Protein AF-A0A5M4FJF0-F1 (afdb_monomer_lite)

Secondary structure (DSSP, 8-state):
-----HHHHHHHHHHHHHHHT--HHHHHTSHHHHHHHHTT--HHHHHHHHHHHHHHHHHHHHHHHHT-S-TT--TTSS--EE--B-TTS-B--SSS-EE-TTHHHHHHHT-TTSSTTGGG--

Sequence (122 aa):
MSETDPRRESLLRSVWQEILATTPDTVRNLPAAGRAIDAGAQIDDMVTAMRAASYETAHRLLYLIALNHGPDDEAGEHGWALVPFDQVNEVVDLTEPNPLDGVSEDLLESDPSGRGAEDLWN

Foldseek 3Di:
DPDPDVLLLVVLVVLLCVLLVQDLVNQCVDPVSVVVVVVPDDSVVSSLQSSLVSLVVVLVVLVVQLPPPDPPHDVPPDHDFDFDADPVRHGPDPPDTHGSPCSSVVSQVSNPVNPSSVSSVD

Radius of gyration: 17.91 Å; chains: 1; bounding box: 38×32×50 Å

Organism: NCBI:txid363867

Structure (mmCIF, N/CA/C/O backbone):
data_AF-A0A5M4FJF0-F1
#
_entry.id   AF-A0A5M4FJF0-F1
#
loop_
_atom_site.group_PDB
_atom_site.id
_atom_site.type_symbol
_atom_site.label_atom_id
_atom_site.label_alt_id
_atom_site.label_comp_id
_atom_site.label_asym_id
_atom_site.label_entity_id
_atom_site.label_seq_id
_atom_site.pdbx_PDB_ins_code
_atom_site.Cartn_x
_atom_site.Cartn_y
_atom_site.Cartn_z
_atom_site.occupancy
_atom_site.B_iso_or_equiv
_atom_site.auth_seq_id
_atom_site.auth_comp_id
_atom_site.auth_asym_id
_atom_site.auth_atom_id
_atom_site.pdbx_PDB_model_num
ATOM 1 N N . MET A 1 1 ? 22.427 10.224 -9.301 1.00 40.31 1 MET A N 1
ATOM 2 C CA . MET A 1 1 ? 20.996 9.885 -9.228 1.00 40.31 1 MET A CA 1
ATOM 3 C C . MET A 1 1 ? 20.502 9.900 -10.655 1.00 40.31 1 MET A C 1
ATOM 5 O O . MET A 1 1 ? 20.604 10.946 -11.284 1.00 40.31 1 MET A O 1
ATOM 9 N N . SER A 1 2 ? 20.162 8.733 -11.202 1.00 47.94 2 SER A N 1
ATOM 10 C CA . SER A 1 2 ? 19.473 8.665 -12.494 1.00 47.94 2 SER A CA 1
ATOM 11 C C . SER A 1 2 ? 18.152 9.420 -12.339 1.00 47.94 2 SER A C 1
ATOM 13 O O . SER A 1 2 ? 17.551 9.369 -11.269 1.00 47.94 2 SER A O 1
ATOM 15 N N . GLU A 1 3 ? 17.784 10.216 -13.335 1.00 56.31 3 GLU A N 1
ATOM 16 C CA . GLU A 1 3 ? 16.507 10.923 -13.368 1.00 56.31 3 GLU A CA 1
ATOM 17 C C . GLU A 1 3 ? 15.396 9.865 -13.343 1.00 56.31 3 GLU A C 1
ATOM 19 O O . GLU A 1 3 ? 15.288 9.064 -14.272 1.00 56.31 3 GLU A O 1
ATOM 24 N N . THR A 1 4 ? 14.658 9.775 -12.234 1.00 65.00 4 THR A N 1
ATOM 25 C CA . THR A 1 4 ? 13.607 8.769 -12.068 1.00 65.00 4 THR A CA 1
ATOM 26 C C . THR A 1 4 ? 12.547 8.996 -13.139 1.00 65.00 4 THR A C 1
ATOM 28 O O . THR A 1 4 ? 12.022 10.097 -13.292 1.00 65.00 4 THR A O 1
ATOM 31 N N . ASP A 1 5 ? 12.253 7.961 -13.921 1.00 82.38 5 ASP A N 1
ATOM 32 C CA . ASP A 1 5 ? 11.308 8.069 -15.026 1.00 82.38 5 ASP A CA 1
ATOM 33 C C . ASP A 1 5 ? 9.905 8.452 -14.501 1.00 82.38 5 ASP A C 1
ATOM 35 O O . ASP A 1 5 ? 9.376 7.768 -13.615 1.00 82.38 5 ASP A O 1
ATOM 39 N N . PRO A 1 6 ? 9.252 9.494 -15.052 1.00 85.19 6 PRO A N 1
ATOM 40 C CA . PRO A 1 6 ? 7.972 9.995 -14.544 1.00 85.19 6 PRO A CA 1
ATOM 41 C C . PRO A 1 6 ? 6.842 8.953 -14.598 1.00 85.19 6 PRO A C 1
ATOM 43 O O . PRO A 1 6 ? 5.889 9.029 -13.818 1.00 85.19 6 PRO A O 1
ATOM 46 N N . ARG A 1 7 ? 6.937 7.950 -15.485 1.00 86.19 7 ARG A N 1
ATOM 47 C CA . ARG A 1 7 ? 5.995 6.819 -15.555 1.00 86.19 7 ARG A CA 1
ATOM 48 C C . ARG A 1 7 ? 6.127 5.937 -14.319 1.00 86.19 7 ARG A C 1
ATOM 50 O O . ARG A 1 7 ? 5.119 5.544 -13.733 1.00 86.19 7 ARG A O 1
ATOM 57 N N . ARG A 1 8 ? 7.369 5.662 -13.911 1.00 90.50 8 ARG A N 1
ATOM 58 C CA . ARG A 1 8 ? 7.677 4.880 -12.712 1.00 90.50 8 ARG A CA 1
ATOM 59 C C . ARG A 1 8 ? 7.211 5.617 -11.461 1.00 90.50 8 ARG A C 1
ATOM 61 O O . ARG A 1 8 ? 6.503 5.031 -10.649 1.00 90.50 8 ARG A O 1
ATOM 68 N N . GLU A 1 9 ? 7.503 6.912 -11.351 1.00 90.38 9 GLU A N 1
ATOM 69 C CA . GLU A 1 9 ? 7.005 7.731 -10.238 1.00 90.38 9 GLU A CA 1
ATOM 70 C C . GLU A 1 9 ? 5.475 7.722 -10.145 1.00 90.38 9 GLU A C 1
ATOM 72 O O . GLU A 1 9 ? 4.915 7.616 -9.053 1.00 90.38 9 GLU A O 1
ATOM 77 N N . SER A 1 10 ? 4.782 7.824 -11.286 1.00 90.94 10 SER A N 1
ATOM 78 C CA . SER A 1 10 ? 3.320 7.784 -11.318 1.00 90.94 10 SER A CA 1
ATOM 79 C C . SER A 1 10 ? 2.774 6.436 -10.850 1.00 90.94 10 SER A C 1
ATOM 81 O O . SER A 1 10 ? 1.836 6.422 -10.054 1.00 90.94 10 SER A O 1
ATOM 83 N N . LEU A 1 11 ? 3.357 5.319 -11.305 1.00 92.81 11 LEU A N 1
ATOM 84 C CA . LEU A 1 11 ? 2.978 3.979 -10.850 1.00 92.81 11 LEU A CA 1
ATOM 85 C C . LEU A 1 11 ? 3.124 3.863 -9.330 1.00 92.81 11 LEU A C 1
ATOM 87 O O . LEU A 1 11 ? 2.167 3.506 -8.647 1.00 92.81 11 LEU A O 1
ATOM 91 N N . LEU A 1 12 ? 4.308 4.181 -8.806 1.00 95.38 12 LEU A N 1
ATOM 92 C CA . LEU A 1 12 ? 4.618 4.035 -7.385 1.00 95.38 12 LEU A CA 1
ATOM 93 C C . LEU A 1 12 ? 3.711 4.912 -6.518 1.00 95.38 12 LEU A C 1
ATOM 95 O O . LEU A 1 12 ? 3.195 4.457 -5.499 1.00 95.38 12 LEU A O 1
ATOM 99 N N . ARG A 1 13 ? 3.424 6.139 -6.967 1.00 94.94 13 ARG A N 1
ATOM 100 C CA . ARG A 1 13 ? 2.466 7.027 -6.302 1.00 94.94 13 ARG A CA 1
ATOM 101 C C . ARG A 1 13 ? 1.066 6.415 -6.240 1.00 94.94 13 ARG A C 1
ATOM 103 O O . ARG A 1 13 ? 0.433 6.483 -5.189 1.00 94.94 13 ARG A O 1
ATOM 110 N N . SER A 1 14 ? 0.581 5.825 -7.332 1.00 95.31 14 SER A N 1
ATOM 111 C CA . SER A 1 14 ? -0.719 5.144 -7.349 1.00 95.31 14 SER A CA 1
ATOM 112 C C . SER A 1 14 ? -0.740 3.925 -6.426 1.00 95.31 14 SER A C 1
ATOM 114 O O . SER A 1 14 ? -1.695 3.752 -5.676 1.00 95.31 14 SER A O 1
ATOM 116 N N . VAL A 1 15 ? 0.325 3.120 -6.409 1.00 96.75 15 VAL A N 1
ATOM 117 C CA . VAL A 1 15 ? 0.443 1.974 -5.491 1.00 96.75 15 VAL A CA 1
ATOM 118 C C . VAL A 1 15 ? 0.396 2.434 -4.031 1.00 96.75 15 VAL A C 1
ATOM 120 O O . VAL A 1 15 ? -0.342 1.864 -3.230 1.00 96.75 15 VAL A O 1
ATOM 123 N N . TRP A 1 16 ? 1.108 3.507 -3.682 1.00 96.62 16 TRP A N 1
ATOM 124 C CA . TRP A 1 16 ? 1.064 4.087 -2.339 1.00 96.62 16 TRP A CA 1
ATOM 125 C C . TRP A 1 16 ? -0.318 4.595 -1.939 1.00 96.62 16 TRP A C 1
ATOM 127 O O . TRP A 1 16 ? -0.737 4.403 -0.797 1.00 96.62 16 TRP A O 1
ATOM 137 N N . GLN A 1 17 ? -1.048 5.217 -2.865 1.00 96.38 17 GLN A N 1
ATOM 138 C CA . GLN A 1 17 ? -2.423 5.641 -2.607 1.00 96.38 17 GLN A CA 1
ATOM 139 C C . GLN A 1 17 ? -3.318 4.453 -2.248 1.00 96.38 17 GLN A C 1
ATOM 141 O O . GLN A 1 17 ? -4.082 4.556 -1.291 1.00 96.38 17 GLN A O 1
ATOM 146 N N . GLU A 1 18 ? -3.178 3.324 -2.943 1.00 96.81 18 GLU A N 1
ATOM 147 C CA . GLU A 1 18 ? -3.928 2.100 -2.640 1.00 96.81 18 GLU A CA 1
ATOM 148 C C . GLU A 1 18 ? -3.516 1.477 -1.299 1.00 96.81 18 GLU A C 1
ATOM 150 O O . GLU A 1 18 ? -4.379 1.101 -0.505 1.00 96.81 18 GLU A O 1
ATOM 155 N N . I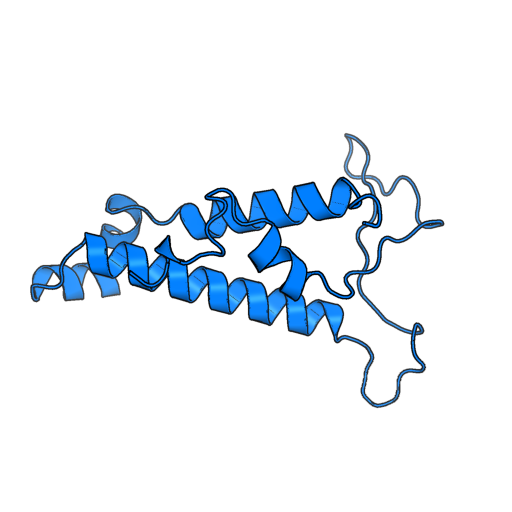LE A 1 19 ? -2.216 1.436 -0.979 1.00 96.50 19 ILE A N 1
ATOM 156 C CA . ILE A 1 19 ? -1.730 0.973 0.334 1.00 96.50 19 ILE A CA 1
ATOM 157 C C . ILE A 1 19 ? -2.369 1.804 1.456 1.00 96.50 19 ILE A C 1
ATOM 159 O O . ILE A 1 19 ? -2.885 1.257 2.433 1.00 96.50 19 ILE A O 1
ATOM 163 N N . LEU A 1 20 ? -2.387 3.130 1.304 1.00 95.44 20 LEU A N 1
ATOM 164 C CA . LEU A 1 20 ? -2.901 4.062 2.309 1.00 95.44 20 LEU A CA 1
ATOM 165 C C . LEU A 1 20 ? -4.433 4.199 2.304 1.00 95.44 20 LEU A C 1
ATOM 167 O O . LEU A 1 20 ? -4.988 4.757 3.257 1.00 95.44 20 LEU A O 1
ATOM 171 N N . ALA A 1 21 ? -5.125 3.660 1.294 1.00 95.62 21 ALA A N 1
ATOM 172 C CA . ALA A 1 21 ? -6.582 3.735 1.153 1.00 95.62 21 ALA A CA 1
ATOM 173 C C . ALA A 1 21 ? -7.338 3.007 2.275 1.00 95.62 21 ALA A C 1
ATOM 175 O O . ALA A 1 21 ? -8.521 3.270 2.505 1.00 95.62 21 ALA A O 1
ATOM 176 N N . THR A 1 22 ? -6.662 2.122 3.014 1.00 95.94 22 THR A N 1
ATOM 177 C CA . THR A 1 22 ? -7.236 1.501 4.208 1.00 95.94 22 THR A CA 1
ATOM 178 C C . THR A 1 22 ? -7.474 2.557 5.289 1.00 95.94 22 THR A C 1
ATOM 180 O O . THR A 1 22 ? -6.539 3.206 5.756 1.00 95.94 22 THR A O 1
ATOM 183 N N . THR A 1 23 ? -8.728 2.710 5.708 1.00 95.75 23 THR A N 1
ATOM 184 C CA . THR A 1 23 ? -9.190 3.622 6.763 1.00 95.75 23 THR A CA 1
ATOM 185 C C . THR A 1 23 ? -10.009 2.856 7.809 1.00 95.75 23 THR A C 1
ATOM 187 O O . THR A 1 23 ? -10.477 1.751 7.525 1.00 95.75 23 THR A O 1
ATOM 190 N N . PRO A 1 24 ? -10.264 3.421 9.003 1.00 96.69 24 PRO A N 1
ATOM 191 C CA . PRO A 1 24 ? -11.127 2.784 10.001 1.00 96.69 24 PRO A CA 1
ATOM 192 C C . PRO A 1 24 ? -12.484 2.313 9.453 1.00 96.69 24 PRO A C 1
ATOM 194 O O . PRO A 1 24 ? -12.973 1.246 9.825 1.00 96.69 24 PRO A O 1
ATOM 197 N N . ASP A 1 25 ? -13.083 3.077 8.538 1.00 95.38 25 ASP A N 1
ATOM 198 C CA . ASP A 1 25 ? -14.379 2.737 7.948 1.00 95.38 25 ASP A CA 1
ATOM 199 C C . ASP A 1 25 ? -14.272 1.573 6.959 1.00 95.38 25 ASP A C 1
ATOM 201 O O . ASP A 1 25 ? -15.092 0.653 7.002 1.00 95.38 25 ASP A O 1
ATOM 205 N N . THR A 1 26 ? -13.237 1.543 6.110 1.00 95.75 26 THR A N 1
ATOM 206 C CA . THR A 1 26 ? -13.027 0.406 5.198 1.00 95.75 26 THR A CA 1
ATOM 207 C C . THR A 1 26 ? -12.714 -0.871 5.971 1.00 95.75 26 THR A C 1
ATOM 209 O O . THR A 1 26 ? -13.214 -1.932 5.607 1.00 95.75 26 THR A O 1
ATOM 212 N N . VAL A 1 27 ? -11.957 -0.774 7.071 1.00 96.81 27 VAL A N 1
ATOM 213 C CA . VAL A 1 27 ? -11.660 -1.912 7.952 1.00 96.81 27 VAL A CA 1
ATOM 214 C C . VAL A 1 27 ? -12.937 -2.458 8.591 1.00 96.81 27 VAL A C 1
ATOM 216 O O . VAL A 1 27 ? -13.177 -3.661 8.530 1.00 96.81 27 VAL A O 1
ATOM 219 N N . ARG A 1 28 ? -13.808 -1.605 9.149 1.00 94.62 28 ARG A N 1
ATOM 220 C CA . ARG A 1 28 ? -15.082 -2.054 9.749 1.00 94.62 28 ARG A CA 1
ATOM 221 C C . ARG A 1 28 ? -16.009 -2.748 8.754 1.00 94.62 28 ARG A C 1
ATOM 223 O O . ARG A 1 28 ? -16.747 -3.652 9.140 1.00 94.62 28 ARG A O 1
ATOM 230 N N . ASN A 1 29 ? -15.950 -2.359 7.483 1.00 94.88 29 ASN A N 1
ATOM 231 C CA . ASN A 1 29 ? -16.756 -2.968 6.429 1.00 94.88 29 ASN A CA 1
ATOM 232 C C . ASN A 1 29 ? -16.290 -4.385 6.046 1.00 94.88 29 ASN A C 1
ATOM 234 O O . ASN A 1 29 ? -17.031 -5.107 5.377 1.00 94.88 29 ASN A O 1
ATOM 238 N N . LEU A 1 30 ? -15.099 -4.821 6.478 1.00 96.31 30 LEU A N 1
ATOM 239 C CA . LEU A 1 30 ? -14.612 -6.182 6.257 1.00 96.31 30 LEU A CA 1
ATOM 240 C C . LEU A 1 30 ? -15.135 -7.120 7.357 1.00 96.31 30 LEU A C 1
ATOM 242 O O . LEU A 1 30 ? -14.760 -6.960 8.519 1.00 96.31 30 LEU A O 1
ATOM 246 N N . PRO A 1 31 ? -15.916 -8.172 7.033 1.00 96.50 31 PRO A N 1
ATOM 247 C CA . PRO A 1 31 ? -16.543 -9.016 8.053 1.00 96.50 31 PRO A CA 1
ATOM 248 C C . PRO A 1 31 ? -15.563 -9.662 9.040 1.00 96.50 31 PRO A C 1
ATOM 250 O O . PRO A 1 31 ? -15.895 -9.858 10.206 1.00 96.50 31 PRO A O 1
ATOM 253 N N . ALA A 1 32 ? -14.363 -10.032 8.583 1.00 96.94 32 ALA A N 1
ATOM 254 C CA . ALA A 1 32 ? -13.341 -10.614 9.451 1.00 96.94 32 ALA A CA 1
ATOM 255 C C . ALA A 1 32 ? -12.753 -9.584 10.428 1.00 96.94 32 ALA A C 1
ATOM 257 O O . ALA A 1 32 ? -12.590 -9.899 11.604 1.00 96.94 32 ALA A O 1
ATOM 258 N N . ALA A 1 33 ? -12.493 -8.361 9.961 1.00 96.44 33 ALA A N 1
ATOM 259 C CA . ALA A 1 33 ? -11.993 -7.287 10.808 1.00 96.44 33 ALA A CA 1
ATOM 260 C C . ALA A 1 33 ? -13.070 -6.782 11.773 1.00 96.44 33 ALA A C 1
ATOM 262 O O . ALA A 1 33 ? -12.772 -6.592 12.946 1.00 96.44 33 ALA A O 1
ATOM 263 N N . GLY A 1 34 ? -14.327 -6.681 11.328 1.00 94.75 34 GLY A N 1
ATOM 264 C CA . GLY A 1 34 ? -15.469 -6.379 12.193 1.00 94.75 34 GLY A CA 1
ATOM 265 C C . GLY A 1 34 ? -15.545 -7.327 13.391 1.00 94.75 34 GLY A C 1
ATOM 266 O O . GLY A 1 34 ? -15.544 -6.874 14.529 1.00 94.75 34 GLY A O 1
ATOM 267 N N . ARG A 1 35 ? -15.457 -8.646 13.158 1.00 97.06 35 ARG A N 1
ATOM 268 C CA . ARG A 1 35 ? -15.414 -9.631 14.256 1.00 97.06 35 ARG A CA 1
ATOM 269 C C . ARG A 1 35 ? -14.216 -9.451 15.190 1.00 97.06 35 ARG A C 1
ATOM 271 O O . ARG A 1 35 ? -14.350 -9.692 16.384 1.00 97.06 35 ARG A O 1
ATOM 278 N N . ALA A 1 36 ? -13.048 -9.081 14.664 1.00 97.56 36 ALA A N 1
ATOM 279 C CA . ALA A 1 36 ? -11.865 -8.840 15.489 1.00 97.56 36 ALA A CA 1
ATOM 280 C C . ALA A 1 36 ? -12.050 -7.605 16.387 1.00 97.56 36 ALA A C 1
ATOM 282 O O . ALA A 1 36 ? -11.721 -7.649 17.570 1.00 97.56 36 ALA A O 1
ATOM 283 N N . ILE A 1 37 ? -12.634 -6.535 15.844 1.00 97.06 37 ILE A N 1
ATOM 284 C CA . ILE A 1 37 ? -12.956 -5.305 16.580 1.00 97.06 37 ILE A CA 1
ATOM 285 C C . ILE A 1 37 ? -14.017 -5.582 17.648 1.00 97.06 37 ILE A C 1
ATOM 287 O O . ILE A 1 37 ? -13.838 -5.189 18.798 1.00 97.06 37 ILE A O 1
ATOM 291 N N . ASP A 1 38 ? -15.072 -6.326 17.308 1.00 96.19 38 ASP A N 1
ATOM 292 C CA . ASP A 1 38 ? -16.106 -6.749 18.263 1.00 96.19 38 ASP A CA 1
ATOM 293 C C . ASP A 1 38 ? -15.521 -7.610 19.399 1.00 96.19 38 ASP A C 1
ATOM 295 O O . ASP A 1 38 ? -16.026 -7.598 20.522 1.00 96.19 38 ASP A O 1
ATOM 299 N N . ALA A 1 39 ? -14.428 -8.332 19.128 1.00 97.88 39 ALA A N 1
ATOM 300 C CA . ALA A 1 39 ? -13.668 -9.101 20.112 1.00 97.88 39 ALA A CA 1
ATOM 301 C C . ALA A 1 39 ? -12.646 -8.264 20.914 1.00 97.88 39 ALA A C 1
ATOM 303 O O . ALA A 1 39 ? -11.947 -8.817 21.764 1.00 97.88 39 ALA A O 1
ATOM 304 N N . GLY A 1 40 ? -12.564 -6.950 20.681 1.00 97.81 40 GLY A N 1
ATOM 305 C CA . GLY A 1 40 ? -11.735 -6.009 21.440 1.00 97.81 40 GLY A CA 1
ATOM 306 C C . GLY A 1 40 ? -10.454 -5.536 20.746 1.00 97.81 40 GLY A C 1
ATOM 307 O O . GLY A 1 40 ? -9.674 -4.816 21.373 1.00 97.81 40 GLY A O 1
ATOM 308 N N . ALA A 1 41 ? -10.217 -5.905 19.482 1.00 97.75 41 ALA A N 1
ATOM 309 C CA . ALA A 1 41 ? -9.093 -5.362 18.719 1.00 97.75 41 ALA A CA 1
ATOM 310 C C . ALA A 1 41 ? -9.234 -3.840 18.537 1.00 97.75 41 ALA A C 1
ATOM 312 O O . ALA A 1 41 ? -10.328 -3.333 18.274 1.00 97.75 41 ALA A O 1
ATOM 313 N N . GLN A 1 42 ? -8.123 -3.109 18.656 1.00 97.75 42 GLN A N 1
ATOM 314 C CA . GLN A 1 42 ? -8.113 -1.669 18.407 1.00 97.75 42 GLN A CA 1
ATOM 315 C C . GLN A 1 42 ? -8.186 -1.397 16.905 1.00 97.75 42 GLN A C 1
ATOM 317 O O . GLN A 1 42 ? -7.495 -2.026 16.106 1.00 97.75 42 GLN A O 1
ATOM 322 N N . ILE A 1 43 ? -9.048 -0.457 16.514 1.00 97.06 43 ILE A N 1
ATOM 323 C CA . ILE A 1 43 ? -9.272 -0.141 15.100 1.00 97.06 43 ILE A CA 1
ATOM 324 C C . ILE A 1 43 ? -8.019 0.433 14.431 1.00 97.06 43 ILE A C 1
ATOM 326 O O . ILE A 1 43 ? -7.750 0.096 13.282 1.00 97.06 43 ILE A O 1
ATOM 330 N N . ASP A 1 44 ? -7.247 1.246 15.150 1.00 96.06 44 ASP A N 1
ATOM 331 C CA . ASP A 1 44 ? -6.039 1.875 14.614 1.00 96.06 44 ASP A CA 1
ATOM 332 C C . ASP A 1 44 ? -4.949 0.824 14.353 1.00 96.06 44 ASP A C 1
ATOM 334 O O . ASP A 1 44 ? -4.425 0.766 13.244 1.00 96.06 44 ASP A O 1
ATOM 338 N N . ASP A 1 45 ? -4.727 -0.107 15.291 1.00 96.44 45 ASP A N 1
ATOM 339 C CA . ASP A 1 45 ? -3.806 -1.241 15.104 1.00 96.44 45 ASP A CA 1
ATOM 340 C C . ASP A 1 45 ? -4.197 -2.098 13.888 1.00 96.44 45 ASP A C 1
ATOM 342 O O . ASP A 1 45 ? -3.344 -2.547 13.121 1.00 96.44 45 ASP A O 1
ATOM 346 N N . MET A 1 46 ? -5.500 -2.313 13.676 1.00 96.69 46 MET A N 1
ATOM 347 C CA . MET A 1 46 ? -6.003 -3.052 12.514 1.00 96.69 46 MET A CA 1
ATOM 348 C C . MET A 1 46 ? -5.741 -2.309 11.199 1.00 96.69 46 MET A C 1
ATOM 350 O O . MET A 1 46 ? -5.390 -2.946 10.206 1.00 96.69 46 MET A O 1
ATOM 354 N N . VAL A 1 47 ? -5.899 -0.980 11.179 1.00 97.12 47 VAL A N 1
ATOM 355 C CA . VAL A 1 47 ? -5.561 -0.150 10.013 1.00 97.12 47 VAL A CA 1
ATOM 356 C C . VAL A 1 47 ? -4.068 -0.257 9.714 1.00 97.12 47 VAL A C 1
ATOM 358 O O . VAL A 1 47 ? -3.716 -0.558 8.573 1.00 97.12 47 VAL A O 1
ATOM 361 N N . THR A 1 48 ? -3.205 -0.078 10.716 1.00 96.31 48 THR A N 1
ATOM 362 C CA . THR A 1 48 ? -1.747 -0.192 10.561 1.00 96.31 48 THR A CA 1
ATOM 363 C C . THR A 1 48 ? -1.359 -1.566 10.016 1.00 96.31 48 THR A C 1
ATOM 365 O O . THR A 1 48 ? -0.716 -1.654 8.970 1.00 96.31 48 THR A O 1
ATOM 368 N N . ALA A 1 49 ? -1.856 -2.649 10.623 1.00 96.19 49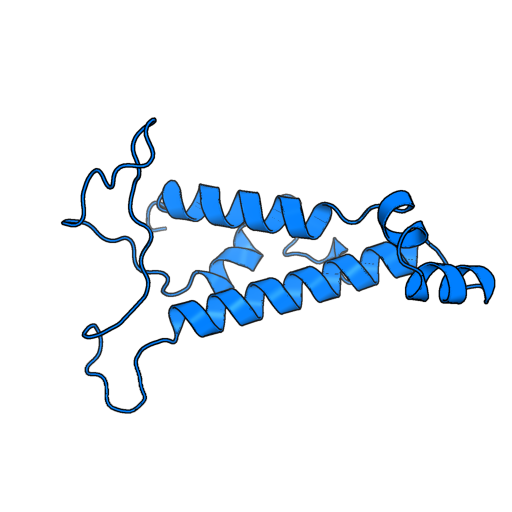 ALA A N 1
ATOM 369 C CA . ALA A 1 49 ? -1.565 -4.012 10.180 1.00 96.19 49 ALA A CA 1
ATOM 370 C C . ALA A 1 49 ? -2.021 -4.291 8.736 1.00 96.19 49 ALA A C 1
ATOM 372 O O . ALA A 1 49 ? -1.323 -4.960 7.973 1.00 96.19 49 ALA A O 1
ATOM 373 N N . MET A 1 50 ? -3.187 -3.781 8.331 1.00 97.06 50 MET A N 1
ATOM 374 C CA . MET A 1 50 ? -3.694 -3.962 6.968 1.00 97.06 50 MET A CA 1
ATOM 375 C C . MET A 1 50 ? -2.909 -3.153 5.933 1.00 97.06 50 MET A C 1
ATOM 377 O O . MET A 1 50 ? -2.671 -3.652 4.831 1.00 97.06 50 MET A O 1
ATOM 381 N N . ARG A 1 51 ? -2.467 -1.937 6.271 1.00 97.06 51 ARG A N 1
ATOM 382 C CA . ARG A 1 51 ? -1.588 -1.144 5.399 1.00 97.06 51 ARG A CA 1
ATOM 383 C C . ARG A 1 51 ? -0.223 -1.811 5.240 1.00 97.06 51 ARG A C 1
ATOM 385 O O . ARG A 1 51 ? 0.237 -1.958 4.113 1.00 97.06 51 ARG A O 1
ATOM 392 N N . ALA A 1 52 ? 0.360 -2.309 6.329 1.00 96.94 52 ALA A N 1
ATOM 393 C CA . ALA A 1 52 ? 1.594 -3.092 6.305 1.00 96.94 52 ALA A CA 1
ATOM 394 C C . ALA A 1 52 ? 1.480 -4.333 5.405 1.00 96.94 52 ALA A C 1
ATOM 396 O O . ALA A 1 52 ? 2.305 -4.554 4.521 1.00 96.94 52 ALA A O 1
ATOM 397 N N . ALA A 1 53 ? 0.404 -5.111 5.563 1.00 97.00 53 ALA A N 1
ATOM 398 C CA . ALA A 1 53 ? 0.148 -6.277 4.719 1.00 97.00 53 ALA A CA 1
ATOM 399 C C . ALA A 1 53 ? -0.051 -5.903 3.238 1.00 97.00 53 ALA A C 1
ATOM 401 O O . ALA A 1 53 ? 0.379 -6.639 2.346 1.00 97.00 53 ALA A O 1
ATOM 402 N N . SER A 1 54 ? -0.687 -4.759 2.969 1.00 97.19 54 SER A N 1
ATOM 403 C CA . SER A 1 54 ? -0.875 -4.239 1.610 1.00 97.19 54 SER A CA 1
ATOM 404 C C . SER A 1 54 ? 0.456 -3.833 0.981 1.00 97.19 54 SER A C 1
ATOM 406 O O . SER A 1 54 ? 0.712 -4.192 -0.167 1.00 97.19 54 SER A O 1
ATOM 408 N N . TYR A 1 55 ? 1.326 -3.162 1.742 1.00 96.94 55 TYR A N 1
ATOM 409 C CA . TYR A 1 55 ? 2.682 -2.822 1.317 1.00 96.94 55 TYR A CA 1
ATOM 410 C C . TYR A 1 55 ? 3.497 -4.073 0.973 1.00 96.94 55 TYR A C 1
ATOM 412 O O . TYR A 1 55 ? 4.010 -4.172 -0.137 1.00 96.94 55 TYR A O 1
ATOM 420 N N . GLU A 1 56 ? 3.545 -5.065 1.866 1.00 96.81 56 GLU A N 1
ATOM 421 C CA . GLU A 1 56 ? 4.273 -6.324 1.633 1.00 96.81 56 GLU A CA 1
ATOM 422 C C . GLU A 1 56 ? 3.771 -7.052 0.382 1.00 96.81 56 GLU A C 1
ATOM 424 O O . GLU A 1 56 ? 4.549 -7.542 -0.441 1.00 96.81 56 GLU A O 1
ATOM 429 N N . THR A 1 57 ? 2.450 -7.081 0.199 1.00 97.81 57 THR A N 1
ATOM 430 C CA . THR A 1 57 ? 1.828 -7.690 -0.981 1.00 97.81 57 THR A CA 1
ATOM 431 C C . THR A 1 57 ? 2.214 -6.943 -2.256 1.00 97.81 57 THR A C 1
ATOM 433 O O . THR A 1 57 ? 2.589 -7.579 -3.243 1.00 97.81 57 THR A O 1
ATOM 436 N N . ALA A 1 58 ? 2.159 -5.609 -2.243 1.00 96.81 58 ALA A N 1
ATOM 437 C CA . ALA A 1 58 ? 2.526 -4.776 -3.382 1.00 96.81 58 ALA A CA 1
ATOM 438 C C . ALA A 1 58 ? 4.014 -4.916 -3.728 1.00 96.81 58 ALA A C 1
ATOM 440 O O . ALA A 1 58 ? 4.346 -5.187 -4.881 1.00 96.81 58 ALA A O 1
ATOM 441 N N . HIS A 1 59 ? 4.899 -4.823 -2.732 1.00 95.06 59 HIS A N 1
ATOM 442 C CA . HIS A 1 59 ? 6.337 -5.018 -2.897 1.00 95.06 59 HIS A CA 1
ATOM 443 C C . HIS A 1 59 ? 6.635 -6.394 -3.505 1.00 95.06 59 HIS A C 1
ATOM 445 O O . HIS A 1 59 ? 7.357 -6.503 -4.497 1.00 95.06 59 HIS A O 1
ATOM 451 N N . ARG A 1 60 ? 6.031 -7.463 -2.965 1.00 94.19 60 ARG A N 1
ATOM 452 C CA . ARG A 1 60 ? 6.232 -8.821 -3.481 1.00 94.19 60 ARG A CA 1
ATOM 453 C C . ARG A 1 60 ? 5.717 -8.984 -4.908 1.00 94.19 60 ARG A C 1
ATOM 455 O O . ARG A 1 60 ? 6.362 -9.671 -5.698 1.00 94.19 60 ARG A O 1
ATOM 462 N N . LEU A 1 61 ? 4.571 -8.393 -5.237 1.00 93.44 61 LEU A N 1
ATOM 463 C CA . LEU A 1 61 ? 4.013 -8.447 -6.584 1.00 93.44 61 LEU A CA 1
ATOM 464 C C . LEU A 1 61 ? 4.918 -7.723 -7.586 1.00 93.44 61 LEU A C 1
ATOM 466 O O . LEU A 1 61 ? 5.238 -8.292 -8.626 1.00 93.44 61 LEU A O 1
ATOM 470 N N . LEU A 1 62 ? 5.370 -6.514 -7.251 1.00 92.38 62 LEU A N 1
ATOM 471 C CA . LEU A 1 62 ? 6.312 -5.745 -8.061 1.00 92.38 62 LEU A CA 1
ATOM 472 C C . LEU A 1 62 ? 7.616 -6.513 -8.289 1.00 92.38 62 LEU A C 1
ATOM 474 O O . LEU A 1 62 ? 8.062 -6.629 -9.427 1.00 92.38 62 LEU A O 1
ATOM 478 N N . TYR A 1 63 ? 8.157 -7.126 -7.235 1.00 89.31 63 TYR A N 1
ATOM 479 C CA . TYR A 1 63 ? 9.338 -7.978 -7.326 1.00 89.31 63 TYR A CA 1
ATOM 480 C C . TYR A 1 63 ? 9.125 -9.165 -8.277 1.00 89.31 63 TYR A C 1
ATOM 482 O O . TYR A 1 63 ? 9.967 -9.445 -9.122 1.00 89.31 63 TYR A O 1
ATOM 490 N N . LEU A 1 64 ? 7.987 -9.863 -8.179 1.00 87.81 64 LEU A N 1
ATOM 491 C CA . LEU A 1 64 ? 7.673 -10.997 -9.058 1.00 87.81 64 LEU A CA 1
ATOM 492 C C . LEU A 1 64 ? 7.497 -10.581 -10.524 1.00 87.81 64 LEU A C 1
ATOM 494 O O . LEU A 1 64 ? 7.894 -11.326 -11.415 1.00 87.81 64 LEU A O 1
ATOM 498 N N . ILE A 1 65 ? 6.904 -9.413 -10.771 1.00 86.44 65 ILE A N 1
ATOM 499 C CA . ILE A 1 65 ? 6.721 -8.873 -12.122 1.00 86.44 65 ILE A CA 1
ATOM 500 C C . ILE A 1 65 ? 8.072 -8.457 -12.718 1.00 86.44 65 ILE A C 1
ATOM 502 O O . ILE A 1 65 ? 8.331 -8.752 -13.884 1.00 86.44 65 ILE A O 1
ATOM 506 N N . ALA A 1 66 ? 8.938 -7.822 -11.922 1.00 83.69 66 ALA A N 1
ATOM 507 C CA . ALA A 1 66 ? 10.290 -7.449 -12.332 1.00 83.69 66 ALA A CA 1
ATOM 508 C C . ALA A 1 66 ? 11.172 -8.680 -12.600 1.00 83.69 66 ALA A C 1
ATOM 510 O O . ALA A 1 66 ? 11.944 -8.693 -13.547 1.00 83.69 66 ALA A O 1
ATOM 511 N N . LEU A 1 67 ? 11.005 -9.749 -11.815 1.00 76.50 67 LEU A N 1
ATOM 512 C CA . LEU A 1 67 ? 11.769 -10.989 -11.951 1.00 76.50 67 LEU A CA 1
ATOM 513 C C . LEU A 1 67 ? 11.502 -11.795 -13.225 1.00 76.50 67 LEU A C 1
ATOM 515 O O . LEU A 1 67 ? 12.238 -12.753 -13.440 1.00 76.50 67 LEU A O 1
ATOM 519 N N . ASN A 1 68 ? 10.444 -11.514 -13.994 1.00 63.69 68 ASN A N 1
ATOM 520 C CA . ASN A 1 68 ? 9.893 -12.439 -14.993 1.00 63.69 68 ASN A CA 1
ATOM 521 C C . ASN A 1 68 ? 10.733 -12.573 -16.284 1.00 63.69 68 ASN A C 1
ATOM 523 O O . ASN A 1 68 ? 10.214 -12.407 -17.387 1.00 63.69 68 ASN A O 1
ATOM 527 N N . HIS A 1 69 ? 12.005 -12.919 -16.114 1.00 59.19 69 HIS A N 1
ATOM 528 C CA . HIS A 1 69 ? 12.768 -13.823 -16.955 1.00 59.19 69 HIS A CA 1
ATOM 529 C C . HIS A 1 69 ? 12.466 -15.248 -16.457 1.00 59.19 69 HIS A C 1
ATOM 531 O O . HIS A 1 69 ? 12.678 -15.572 -15.285 1.00 59.19 69 HIS A O 1
ATOM 537 N N . GLY A 1 70 ? 11.913 -16.107 -17.306 1.00 52.66 70 GLY A N 1
ATOM 538 C CA . GLY A 1 70 ? 11.859 -17.540 -17.048 1.00 52.66 70 GLY A CA 1
ATOM 539 C C . GLY A 1 70 ? 13.253 -18.087 -16.702 1.00 52.66 70 GLY A C 1
ATOM 540 O O . GLY A 1 70 ? 14.262 -17.506 -17.095 1.00 52.66 70 GLY A O 1
ATOM 541 N N . PRO A 1 71 ? 13.354 -19.214 -15.973 1.00 53.47 71 PRO A N 1
ATOM 542 C CA . PRO A 1 71 ? 14.646 -19.814 -15.622 1.00 53.47 71 PRO A CA 1
ATOM 543 C C . PRO A 1 71 ? 15.513 -20.176 -16.844 1.00 53.47 71 PRO A C 1
ATOM 545 O O . PRO A 1 71 ? 16.714 -20.377 -16.679 1.00 53.47 71 PRO A O 1
ATOM 548 N N . ASP A 1 72 ? 14.903 -20.242 -18.031 1.00 56.72 72 ASP A N 1
ATOM 549 C CA . ASP A 1 72 ? 15.535 -20.534 -19.319 1.00 56.72 72 ASP A CA 1
ATOM 550 C C . ASP A 1 72 ? 15.611 -19.309 -20.257 1.00 56.72 72 ASP A C 1
ATOM 552 O O . ASP A 1 72 ? 16.093 -19.451 -21.379 1.00 56.72 72 ASP A O 1
ATOM 556 N N . ASP A 1 73 ? 15.152 -18.126 -19.830 1.00 58.22 73 ASP A N 1
ATOM 557 C CA . ASP A 1 73 ? 15.157 -16.926 -20.673 1.00 58.22 73 ASP A CA 1
ATOM 558 C C . ASP A 1 73 ? 16.549 -16.284 -20.662 1.00 58.22 73 ASP A C 1
ATOM 560 O O . ASP A 1 73 ? 17.145 -16.066 -19.598 1.00 58.22 73 ASP A O 1
ATOM 564 N N . GLU A 1 74 ? 17.072 -15.922 -21.837 1.00 58.03 74 GLU A N 1
ATOM 565 C CA . GLU A 1 74 ? 18.215 -15.015 -21.875 1.00 58.03 74 GLU A CA 1
ATOM 566 C C . GLU A 1 74 ? 17.797 -13.657 -21.284 1.00 58.03 74 GLU A C 1
ATOM 568 O O . GLU A 1 74 ? 16.661 -13.199 -21.449 1.00 58.03 74 GLU A O 1
ATOM 573 N N . ALA A 1 75 ? 18.714 -12.997 -20.569 1.00 55.50 75 ALA A N 1
ATOM 574 C CA . ALA A 1 75 ? 18.448 -11.692 -19.970 1.00 55.50 75 ALA A CA 1
ATOM 575 C C . ALA A 1 75 ? 17.916 -10.713 -21.038 1.00 55.50 75 ALA A C 1
ATOM 577 O O . ALA A 1 75 ? 18.653 -10.309 -21.938 1.00 55.50 75 ALA A O 1
ATOM 578 N N . GLY A 1 76 ? 16.637 -10.338 -20.927 1.00 55.25 76 GLY A N 1
ATOM 579 C CA . GLY A 1 76 ? 15.961 -9.416 -21.845 1.00 55.25 76 GLY A CA 1
ATOM 580 C C . GLY A 1 76 ? 15.072 -10.038 -22.934 1.00 55.25 76 GLY A C 1
ATOM 581 O O . GLY A 1 76 ? 14.504 -9.274 -23.712 1.00 55.25 76 GLY A O 1
ATOM 582 N N . GLU A 1 77 ? 14.897 -11.366 -23.007 1.00 57.62 77 GLU A N 1
ATOM 583 C CA . GLU A 1 77 ? 13.993 -11.989 -23.999 1.00 57.62 77 GLU A CA 1
ATOM 584 C C . GLU A 1 77 ? 12.503 -11.810 -23.666 1.00 57.62 77 GLU A C 1
ATOM 586 O O . GLU A 1 77 ? 11.681 -11.537 -24.549 1.00 57.62 77 GLU A O 1
ATOM 591 N N . HIS A 1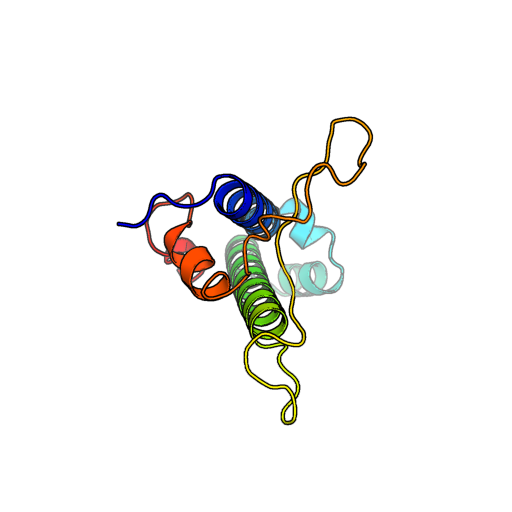 78 ? 12.147 -11.914 -22.386 1.00 63.50 78 HIS A N 1
ATOM 592 C CA . HIS A 1 78 ? 10.791 -11.720 -21.882 1.00 63.50 78 HIS A CA 1
ATOM 593 C C . HIS A 1 78 ? 10.823 -10.868 -20.610 1.00 63.50 78 HIS A C 1
ATOM 595 O O . HIS A 1 78 ? 11.749 -10.962 -19.801 1.00 63.50 78 HIS A O 1
ATOM 601 N N . GLY A 1 79 ? 9.829 -9.990 -20.457 1.00 72.69 79 GLY A N 1
ATOM 602 C CA . GLY A 1 79 ? 9.752 -9.076 -19.324 1.00 72.69 79 GLY A CA 1
ATOM 603 C C . GLY A 1 79 ? 8.574 -8.112 -19.410 1.00 72.69 79 GLY A C 1
ATOM 604 O O . GLY A 1 79 ? 7.871 -8.035 -20.420 1.00 72.69 79 GLY A O 1
ATOM 605 N N . TRP A 1 80 ? 8.365 -7.376 -18.323 1.00 83.31 80 TRP A N 1
ATOM 606 C CA . TRP A 1 80 ? 7.345 -6.339 -18.221 1.00 83.31 80 TRP A CA 1
ATOM 607 C C . TRP A 1 80 ? 7.997 -4.959 -18.253 1.00 83.31 80 TRP A C 1
ATOM 609 O O . TRP A 1 80 ? 9.015 -4.719 -17.603 1.00 83.31 80 TRP A O 1
ATOM 619 N N . ALA A 1 81 ? 7.382 -4.039 -18.987 1.00 84.44 81 ALA A N 1
ATOM 620 C CA . ALA A 1 81 ? 7.830 -2.660 -19.080 1.00 84.44 81 ALA A CA 1
ATOM 621 C C . ALA A 1 81 ? 6.646 -1.696 -19.002 1.00 84.44 81 ALA A C 1
ATOM 623 O O . ALA A 1 81 ? 5.527 -2.019 -19.409 1.00 84.44 81 ALA A O 1
ATOM 624 N N . LEU A 1 82 ? 6.910 -0.491 -18.507 1.00 85.56 82 LEU A N 1
ATOM 625 C CA . LEU A 1 82 ? 5.974 0.621 -18.553 1.00 85.56 82 LEU A CA 1
ATOM 626 C C . LEU A 1 82 ? 6.016 1.260 -19.935 1.00 85.56 82 LEU A C 1
ATOM 628 O O . LEU A 1 82 ? 7.041 1.793 -20.373 1.00 85.56 82 LEU A O 1
ATOM 632 N N . VAL A 1 83 ? 4.866 1.234 -20.599 1.00 83.81 83 VAL A N 1
ATOM 633 C CA . VAL A 1 83 ? 4.655 1.843 -21.910 1.00 83.81 83 VAL A CA 1
ATOM 634 C C . VAL A 1 83 ? 3.711 3.039 -21.772 1.00 83.81 83 VAL A C 1
ATOM 636 O O . VAL A 1 83 ? 2.741 2.967 -21.013 1.00 83.81 83 VAL A O 1
ATOM 639 N N . PRO A 1 84 ? 3.997 4.167 -22.442 1.00 77.62 84 PRO A N 1
ATOM 640 C CA . PRO A 1 84 ? 3.110 5.318 -22.423 1.00 77.62 84 PRO A CA 1
ATOM 641 C C . PRO A 1 84 ? 1.842 5.032 -23.235 1.00 77.62 84 PRO A C 1
ATOM 643 O O . PRO A 1 84 ? 1.896 4.479 -24.337 1.00 77.62 84 PRO A O 1
ATOM 646 N N . PHE A 1 85 ? 0.709 5.477 -22.698 1.00 75.75 85 PHE A N 1
ATOM 647 C CA . PHE A 1 85 ? -0.576 5.498 -23.389 1.00 75.75 85 PHE A CA 1
ATOM 648 C C . PHE A 1 85 ? -0.994 6.941 -23.680 1.00 75.75 85 PHE A C 1
ATOM 650 O O . PHE A 1 85 ? -0.666 7.851 -22.913 1.00 75.75 85 PHE A O 1
ATOM 657 N N . ASP A 1 86 ? -1.713 7.158 -24.779 1.00 76.62 86 ASP A N 1
ATOM 658 C CA . ASP A 1 86 ? -2.348 8.444 -25.051 1.00 76.62 86 ASP A CA 1
ATOM 659 C C . ASP A 1 86 ? -3.668 8.597 -24.275 1.00 76.62 86 ASP A C 1
ATOM 661 O O . ASP A 1 86 ? -4.082 7.744 -23.488 1.00 76.62 86 ASP A O 1
ATOM 665 N N . GLN A 1 87 ? -4.363 9.711 -24.510 1.00 72.50 87 GLN A N 1
ATOM 666 C CA . GLN A 1 87 ? -5.649 10.011 -23.872 1.00 72.50 87 GLN A CA 1
ATOM 667 C C . GLN A 1 87 ? -6.787 9.054 -24.275 1.00 72.50 87 GLN A C 1
ATOM 669 O O . GLN A 1 87 ? -7.864 9.113 -23.681 1.00 72.50 87 GLN A O 1
ATOM 674 N N . VAL A 1 88 ? -6.573 8.197 -25.275 1.00 80.25 88 VAL A N 1
ATOM 675 C CA . VAL A 1 88 ? -7.531 7.209 -25.789 1.00 80.25 88 VAL A CA 1
ATOM 676 C C . VAL A 1 88 ? -7.130 5.782 -25.369 1.00 80.25 88 VAL A C 1
ATOM 678 O O . VAL A 1 88 ? -7.810 4.820 -25.717 1.00 80.25 88 VAL A O 1
ATOM 681 N N . ASN A 1 89 ? -6.090 5.641 -24.535 1.00 73.12 89 ASN A N 1
ATOM 682 C CA . ASN A 1 89 ? -5.469 4.373 -24.144 1.00 73.12 89 ASN A CA 1
ATOM 683 C C . ASN A 1 89 ? -4.856 3.595 -25.321 1.00 73.12 89 ASN A C 1
ATOM 685 O O . ASN A 1 89 ? -4.766 2.366 -25.269 1.00 73.12 89 ASN A O 1
ATOM 689 N N . GLU A 1 90 ? -4.404 4.285 -26.368 1.00 77.62 90 GLU A N 1
A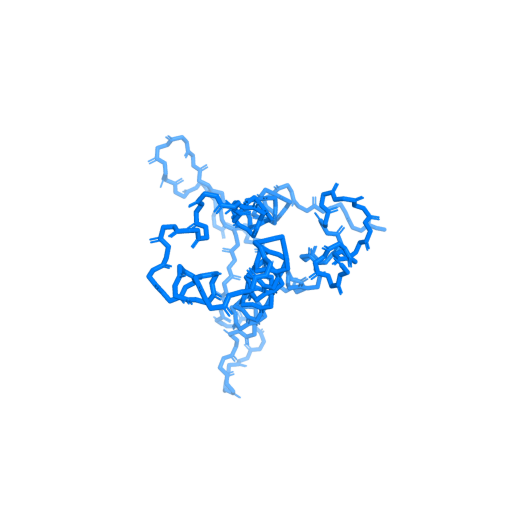TOM 690 C CA . GLU A 1 90 ? -3.564 3.683 -27.401 1.00 77.62 90 GLU A CA 1
ATOM 691 C C . GLU A 1 90 ? -2.090 3.758 -26.997 1.00 77.62 90 GLU A C 1
ATOM 693 O O . GLU A 1 90 ? -1.629 4.741 -26.412 1.00 77.62 90 GLU A O 1
ATOM 698 N N . VAL A 1 91 ? -1.344 2.689 -27.286 1.00 74.19 91 VAL A N 1
ATOM 699 C CA . VAL A 1 91 ? 0.100 2.646 -27.033 1.00 74.19 91 VAL A CA 1
ATOM 700 C C . VAL A 1 91 ? 0.787 3.634 -27.970 1.00 74.19 91 VAL A C 1
ATOM 702 O O . VAL A 1 91 ? 0.714 3.485 -29.189 1.00 74.19 91 VAL A O 1
ATOM 705 N N . VAL A 1 92 ? 1.463 4.627 -27.396 1.00 71.75 92 VAL A N 1
ATOM 706 C CA . VAL A 1 92 ? 2.053 5.739 -28.161 1.00 71.75 92 VAL A CA 1
ATOM 707 C C . VAL A 1 92 ? 3.404 5.363 -28.750 1.00 71.75 92 VAL A C 1
ATOM 709 O O . VAL A 1 92 ? 3.713 5.734 -29.880 1.00 71.75 92 VAL A O 1
ATOM 712 N N . ASP A 1 93 ? 4.211 4.637 -27.980 1.00 68.94 93 ASP A N 1
ATOM 713 C CA . ASP A 1 93 ? 5.572 4.285 -28.361 1.00 68.94 93 ASP A CA 1
ATOM 714 C C . ASP A 1 93 ? 6.031 3.006 -27.643 1.00 68.94 93 ASP A C 1
ATOM 716 O O . ASP A 1 93 ? 5.971 2.913 -26.416 1.00 68.94 93 ASP A O 1
ATOM 720 N N . LEU A 1 94 ? 6.483 2.017 -28.420 1.00 71.50 94 LEU A N 1
ATOM 721 C CA . LEU A 1 94 ? 7.080 0.765 -27.932 1.00 71.50 94 LEU A CA 1
ATOM 722 C C . LEU A 1 94 ? 8.606 0.733 -28.092 1.00 71.50 94 LEU A C 1
ATOM 724 O O . LEU A 1 94 ? 9.235 -0.259 -27.735 1.00 71.50 94 LEU A O 1
ATOM 728 N N . THR A 1 95 ? 9.201 1.777 -28.672 1.00 67.94 95 THR A N 1
ATOM 729 C CA . THR A 1 95 ? 10.628 1.821 -29.014 1.00 67.94 95 THR A CA 1
ATOM 730 C C . THR A 1 95 ? 11.519 2.146 -27.814 1.00 67.94 95 THR A C 1
ATOM 732 O O . THR A 1 95 ? 12.686 1.761 -27.817 1.00 67.94 95 THR A O 1
ATOM 735 N N . GLU A 1 96 ? 10.959 2.747 -26.757 1.00 72.50 96 GLU A N 1
ATOM 736 C CA . GLU A 1 96 ? 11.641 3.043 -25.488 1.00 72.50 96 GLU A CA 1
ATOM 737 C C . GLU A 1 96 ? 10.864 2.481 -24.274 1.00 72.50 96 GLU A C 1
ATOM 739 O O . GLU A 1 96 ? 10.250 3.231 -23.494 1.00 72.50 96 GLU A O 1
ATOM 744 N N . PRO A 1 97 ? 10.846 1.144 -24.101 1.00 73.38 97 PRO A N 1
ATOM 745 C CA . PRO A 1 97 ? 10.235 0.519 -22.934 1.00 73.38 97 PRO A CA 1
ATOM 746 C C . PRO A 1 97 ? 10.989 0.920 -21.660 1.00 73.38 97 PRO A C 1
ATOM 748 O O . PRO A 1 97 ? 12.216 0.866 -21.614 1.00 73.38 97 PRO A O 1
ATOM 751 N N . ASN A 1 98 ? 10.257 1.299 -20.608 1.00 82.88 98 ASN A N 1
ATOM 752 C CA . ASN A 1 98 ? 10.839 1.510 -19.283 1.00 82.88 98 ASN A CA 1
ATOM 753 C C . ASN A 1 98 ? 10.754 0.193 -18.488 1.00 82.88 98 ASN A C 1
ATOM 755 O O . ASN A 1 98 ? 9.648 -0.178 -18.083 1.00 82.88 98 ASN A O 1
ATOM 759 N N . PRO A 1 99 ? 11.867 -0.541 -18.306 1.00 82.44 99 PRO A N 1
ATOM 760 C CA . PRO A 1 99 ? 11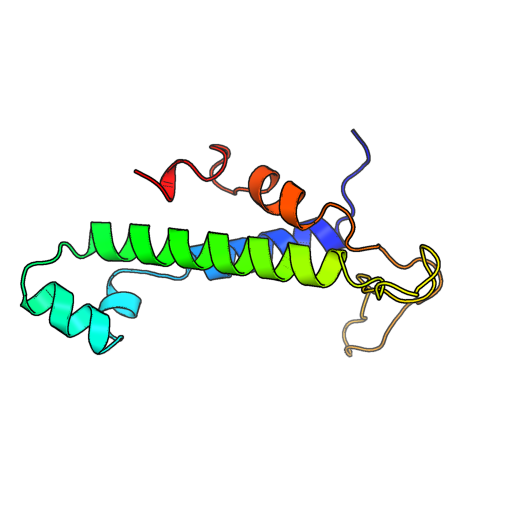.855 -1.827 -17.618 1.00 82.44 99 PRO A CA 1
ATOM 761 C C . PRO A 1 99 ? 11.429 -1.665 -16.158 1.00 82.44 99 PRO A C 1
ATOM 7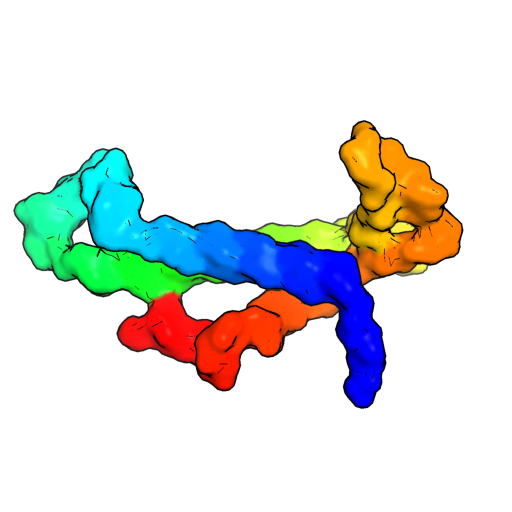63 O O . PRO A 1 99 ? 11.614 -0.611 -15.550 1.00 82.44 99 PRO A O 1
ATOM 766 N N . LEU A 1 100 ? 10.865 -2.722 -15.577 1.00 86.50 100 LEU A N 1
ATOM 767 C CA . LEU A 1 100 ? 10.443 -2.736 -14.173 1.00 86.50 100 LEU A CA 1
ATOM 768 C C . LEU A 1 100 ? 11.554 -3.153 -13.195 1.00 86.50 100 LEU A C 1
ATOM 770 O O . LEU A 1 100 ? 11.292 -3.305 -12.005 1.00 86.50 100 LEU A O 1
ATOM 774 N N . ASP A 1 101 ? 12.799 -3.290 -13.652 1.00 84.31 101 ASP A N 1
ATOM 775 C CA . ASP A 1 101 ? 13.932 -3.624 -12.784 1.00 84.31 101 ASP A CA 1
ATOM 776 C C . ASP A 1 101 ? 14.088 -2.612 -11.643 1.00 84.31 101 ASP A C 1
ATOM 778 O O . ASP A 1 101 ? 14.064 -1.396 -11.865 1.00 84.31 101 ASP A O 1
ATOM 782 N N . GLY A 1 102 ? 14.237 -3.109 -10.414 1.00 87.00 102 GLY A N 1
ATOM 783 C CA . GLY A 1 102 ? 14.378 -2.281 -9.213 1.00 87.00 102 GLY A CA 1
ATOM 784 C C . GLY A 1 102 ? 13.088 -1.595 -8.742 1.00 87.00 102 GLY A C 1
ATOM 785 O O . GLY A 1 102 ? 13.120 -0.834 -7.782 1.00 87.00 102 GLY A O 1
ATOM 786 N N . VAL A 1 103 ? 11.940 -1.818 -9.399 1.00 91.00 103 VAL A N 1
ATOM 787 C CA . VAL A 1 103 ? 10.695 -1.104 -9.053 1.00 91.00 103 VAL A CA 1
ATOM 788 C C . VAL A 1 103 ? 10.156 -1.482 -7.667 1.00 91.00 103 VAL A C 1
ATOM 790 O O . VAL A 1 103 ? 9.476 -0.678 -7.033 1.00 91.00 103 VAL A O 1
ATOM 793 N N . SER A 1 104 ? 10.441 -2.695 -7.184 1.00 91.81 104 SER A N 1
ATOM 794 C CA . SER A 1 104 ? 10.108 -3.103 -5.814 1.00 91.81 104 SER A CA 1
ATOM 795 C C . SER A 1 104 ? 10.889 -2.300 -4.778 1.00 91.81 104 SER A C 1
ATOM 797 O O . SER A 1 104 ? 10.317 -1.843 -3.795 1.00 91.81 104 SER A O 1
ATOM 799 N N . GLU A 1 105 ? 12.175 -2.085 -5.021 1.00 90.75 105 GLU A N 1
ATOM 800 C CA . GLU A 1 105 ? 13.084 -1.336 -4.165 1.00 90.75 105 GLU A CA 1
ATOM 801 C C . GLU A 1 105 ? 12.687 0.147 -4.139 1.00 90.75 105 GLU A C 1
ATOM 803 O O . GLU A 1 105 ? 12.548 0.738 -3.064 1.00 90.75 105 GLU A O 1
ATOM 808 N N . ASP A 1 106 ? 12.366 0.708 -5.308 1.00 93.38 106 ASP A N 1
ATOM 809 C CA . ASP A 1 106 ? 11.889 2.087 -5.447 1.00 93.38 106 ASP A CA 1
ATOM 810 C C . ASP A 1 106 ? 10.548 2.331 -4.728 1.00 93.38 106 ASP A C 1
ATOM 812 O O . ASP A 1 106 ? 10.218 3.469 -4.378 1.00 93.38 106 ASP A O 1
ATOM 816 N N . LEU A 1 107 ? 9.749 1.286 -4.468 1.00 94.75 107 LEU A N 1
ATOM 817 C CA . LEU A 1 107 ? 8.509 1.430 -3.701 1.00 94.75 107 LEU A CA 1
ATOM 818 C C . LEU A 1 107 ? 8.786 1.958 -2.291 1.00 94.75 107 LEU A C 1
ATOM 820 O O . LEU A 1 107 ? 8.051 2.819 -1.815 1.00 94.75 107 LEU A O 1
ATOM 824 N N . LEU A 1 108 ? 9.843 1.488 -1.626 1.00 91.12 108 LEU A N 1
ATOM 825 C CA . LEU A 1 108 ? 10.196 1.982 -0.295 1.00 91.12 108 LEU A CA 1
ATOM 826 C C . LEU A 1 108 ? 10.691 3.434 -0.347 1.00 91.12 108 LEU A C 1
ATOM 828 O O . LEU A 1 108 ? 10.311 4.250 0.491 1.00 91.12 108 LEU A O 1
ATOM 832 N N . GLU A 1 109 ? 11.512 3.763 -1.345 1.00 91.06 109 GLU A N 1
ATOM 833 C CA . GLU A 1 109 ? 12.075 5.108 -1.522 1.00 91.06 109 GLU A CA 1
ATOM 834 C C . GLU A 1 109 ? 11.014 6.153 -1.899 1.00 91.06 109 GLU A C 1
ATOM 836 O O . GLU A 1 109 ? 11.167 7.339 -1.607 1.00 91.06 109 GLU A O 1
ATOM 841 N N . SER A 1 110 ? 9.918 5.709 -2.515 1.00 93.56 110 SER A N 1
ATOM 842 C CA . SER A 1 110 ? 8.791 6.552 -2.928 1.00 93.56 110 SER A CA 1
ATOM 843 C C . SER A 1 110 ? 7.730 6.767 -1.844 1.00 93.56 110 SER A C 1
ATOM 845 O O . SER A 1 110 ? 6.683 7.347 -2.141 1.00 93.56 110 SER A O 1
ATOM 847 N N . ASP A 1 111 ? 7.990 6.339 -0.602 1.00 93.44 111 ASP A N 1
ATOM 848 C CA . ASP A 1 111 ? 7.112 6.591 0.543 1.00 93.44 111 ASP A CA 1
ATOM 849 C C . ASP A 1 111 ? 6.734 8.089 0.644 1.00 93.44 111 ASP A C 1
ATOM 851 O O . ASP A 1 111 ? 7.602 8.932 0.905 1.00 93.44 111 ASP A O 1
ATOM 855 N N . PRO A 1 112 ? 5.438 8.447 0.512 1.00 91.50 112 PRO A N 1
ATOM 856 C CA . PRO A 1 112 ? 4.970 9.828 0.608 1.00 91.50 112 PRO A CA 1
ATOM 857 C C . PRO A 1 112 ? 5.287 10.502 1.946 1.00 91.50 112 PRO A C 1
ATOM 859 O O . PRO A 1 112 ? 5.326 11.731 2.026 1.00 91.50 112 PRO A O 1
ATOM 862 N N . SER A 1 113 ? 5.467 9.715 3.008 1.00 90.31 113 SER A N 1
ATOM 863 C CA . SER A 1 113 ? 5.772 10.214 4.344 1.00 90.31 113 SER A CA 1
ATOM 864 C C . SER A 1 113 ? 7.241 10.624 4.507 1.00 90.31 113 SER A C 1
ATOM 866 O O . SER A 1 113 ? 7.568 11.371 5.435 1.00 90.31 113 SER A O 1
ATOM 868 N N . GLY A 1 114 ? 8.114 10.156 3.606 1.00 89.19 114 GLY A N 1
ATOM 869 C CA . GLY A 1 114 ? 9.560 10.359 3.659 1.00 89.19 114 GLY A CA 1
ATOM 870 C C . GLY A 1 114 ? 10.249 9.624 4.811 1.00 89.19 114 GLY A C 1
ATOM 871 O O . GLY A 1 114 ? 11.380 9.971 5.150 1.00 89.19 114 GLY A O 1
ATOM 872 N N . ARG A 1 115 ? 9.580 8.648 5.439 1.00 86.75 115 ARG A N 1
ATOM 873 C CA . ARG A 1 115 ? 10.098 7.889 6.589 1.00 86.75 115 ARG A CA 1
ATOM 874 C C . ARG A 1 115 ? 10.406 6.433 6.255 1.00 86.75 115 ARG A C 1
ATOM 876 O O . ARG A 1 115 ? 10.586 5.637 7.164 1.00 86.75 115 ARG A O 1
ATOM 883 N N . GLY A 1 116 ? 10.449 6.063 4.976 1.00 85.44 116 GLY A N 1
ATOM 884 C CA . GLY A 1 116 ? 10.742 4.691 4.566 1.00 85.44 116 GLY A CA 1
ATOM 885 C C . GLY A 1 116 ? 9.738 3.694 5.144 1.00 85.44 116 GLY A C 1
ATOM 886 O O . GLY A 1 116 ? 10.138 2.671 5.693 1.00 85.44 116 GLY A O 1
ATOM 887 N N . ALA A 1 117 ? 8.445 4.019 5.071 1.00 86.75 117 ALA A N 1
ATOM 888 C CA . ALA A 1 117 ? 7.345 3.177 5.536 1.00 86.75 117 ALA A CA 1
ATOM 889 C C . ALA A 1 117 ? 7.354 2.845 7.043 1.00 86.75 117 ALA A C 1
ATOM 891 O O . ALA A 1 117 ? 6.624 1.953 7.473 1.00 86.75 117 ALA A O 1
ATOM 892 N N . GLU A 1 118 ? 8.151 3.533 7.871 1.00 89.06 118 GLU A N 1
ATOM 893 C CA . GLU A 1 118 ? 8.192 3.318 9.328 1.00 89.06 118 GLU A CA 1
ATOM 894 C C . GLU A 1 118 ? 6.812 3.436 9.993 1.00 89.06 118 GLU A C 1
ATOM 896 O O . GLU A 1 118 ? 6.547 2.799 11.010 1.00 89.06 118 GLU A O 1
ATOM 901 N N . ASP A 1 119 ? 5.915 4.235 9.424 1.00 87.69 119 ASP A N 1
ATOM 902 C CA . ASP A 1 119 ? 4.544 4.419 9.896 1.00 87.69 119 ASP A CA 1
ATOM 903 C C . ASP A 1 119 ? 3.620 3.226 9.636 1.00 87.69 119 ASP A C 1
ATOM 905 O O . ASP A 1 119 ? 2.530 3.170 10.197 1.00 87.69 119 ASP A O 1
ATOM 909 N N . LEU A 1 120 ? 4.040 2.261 8.819 1.00 90.50 120 LEU A N 1
ATOM 910 C CA . LEU A 1 120 ? 3.308 1.010 8.631 1.00 90.50 120 LEU A CA 1
ATOM 911 C C . LEU A 1 120 ? 3.595 -0.006 9.742 1.00 90.50 120 LEU A C 1
ATOM 913 O O . LEU A 1 120 ? 2.865 -0.984 9.878 1.00 90.50 120 LEU A O 1
ATOM 917 N N . TRP A 1 121 ? 4.647 0.208 10.530 1.00 87.62 121 TRP A N 1
ATOM 918 C CA . TRP A 1 121 ? 5.157 -0.778 11.485 1.00 87.62 121 TRP A CA 1
ATOM 919 C C . TRP A 1 121 ? 5.011 -0.359 12.949 1.00 87.62 121 TRP A C 1
ATOM 921 O O . TRP A 1 121 ? 5.357 -1.148 13.830 1.00 87.62 121 TRP A O 1
ATOM 931 N N . ASN A 1 122 ? 4.523 0.859 13.205 1.00 78.75 122 ASN A N 1
ATOM 932 C CA . ASN A 1 122 ? 4.452 1.480 14.529 1.00 78.75 122 ASN A CA 1
ATOM 933 C C . ASN A 1 122 ? 3.042 1.941 14.898 1.00 78.75 122 ASN A C 1
ATOM 935 O O . ASN A 1 122 ? 2.279 2.333 13.986 1.00 78.75 122 ASN A O 1
#

pLDDT: mean 85.71, std 13.58, range [40.31, 97.88]